Protein AF-A0A8X7CA42-F1 (afdb_monomer)

Solvent-accessible surface area (backbone atoms only — not comparable to full-atom values): 7806 Å² total; per-residue (Å²): 106,89,83,45,61,47,97,50,69,48,73,45,98,88,51,31,35,34,37,35,31,84,89,46,79,46,82,44,69,72,67,95,68,86,50,74,70,55,47,58,52,51,49,44,58,58,60,57,72,52,56,71,67,58,53,56,60,59,74,41,78,83,77,69,64,95,53,50,87,65,42,56,63,54,50,55,56,49,48,60,72,49,46,43,81,46,84,89,83,36,78,46,66,75,57,93,90,58,90,77,82,67,84,72,77,88,57,60,70,61,54,49,56,51,48,52,57,53,53,65,71,76,108

pLDDT: mean 72.97, std 12.11, range [43.94, 96.06]

Radius of gyration: 24.31 Å; Cα contacts (8 Å, |Δi|>4): 80; chains: 1; bounding box: 49×42×54 Å

Structure (mmCIF, N/CA/C/O backbone):
data_AF-A0A8X7CA42-F1
#
_entry.id   AF-A0A8X7CA42-F1
#
loop_
_atom_site.group_PDB
_atom_site.id
_atom_site.type_symbol
_atom_site.label_atom_id
_atom_site.label_alt_id
_atom_site.label_comp_id
_atom_site.label_asym_id
_atom_site.label_entity_id
_atom_site.label_seq_id
_atom_site.pdbx_PDB_ins_code
_atom_site.Cartn_x
_atom_site.Cartn_y
_atom_site.Cartn_z
_atom_site.occupancy
_atom_site.B_iso_or_equiv
_atom_site.auth_seq_id
_atom_site.auth_comp_id
_atom_site.auth_asym_id
_atom_site.auth_atom_id
_atom_site.pdbx_PDB_model_num
ATOM 1 N N . MET A 1 1 ? 24.516 -12.747 -13.216 1.00 43.94 1 MET A N 1
ATOM 2 C CA . MET A 1 1 ? 23.229 -12.379 -13.854 1.00 43.94 1 MET A CA 1
ATOM 3 C C . MET A 1 1 ? 23.069 -12.736 -15.341 1.00 43.94 1 MET A C 1
ATOM 5 O O . MET A 1 1 ? 22.000 -12.497 -15.885 1.00 43.94 1 MET A O 1
ATOM 9 N N . GLY A 1 2 ? 24.011 -13.431 -15.998 1.00 46.88 2 GLY A N 1
ATOM 10 C CA . GLY A 1 2 ? 23.867 -13.840 -17.414 1.00 46.88 2 GLY A CA 1
ATOM 11 C C . GLY A 1 2 ? 22.770 -14.878 -17.741 1.00 46.88 2 GLY A C 1
ATOM 12 O O . GLY A 1 2 ? 22.729 -15.371 -18.860 1.00 46.88 2 GLY A O 1
ATOM 13 N N . LYS A 1 3 ? 21.900 -15.240 -16.784 1.00 60.03 3 LYS A N 1
ATOM 14 C CA . LYS A 1 3 ? 20.811 -16.232 -16.935 1.00 60.03 3 LYS A CA 1
ATOM 15 C C . LYS A 1 3 ? 19.398 -15.627 -16.911 1.00 60.03 3 LYS A C 1
ATOM 17 O O . LYS A 1 3 ? 18.440 -16.397 -17.021 1.00 60.03 3 LYS A O 1
ATOM 22 N N . LEU A 1 4 ? 19.263 -14.311 -16.703 1.00 63.91 4 LEU A N 1
ATOM 23 C CA . LEU A 1 4 ? 17.964 -13.648 -16.517 1.00 63.91 4 LEU A CA 1
ATOM 24 C C . LEU A 1 4 ? 17.416 -13.034 -17.810 1.00 63.91 4 LEU A C 1
ATOM 26 O O . LEU A 1 4 ? 16.212 -13.076 -18.031 1.00 63.91 4 LEU A O 1
ATOM 30 N N . LEU A 1 5 ? 18.290 -12.492 -18.659 1.00 65.56 5 LEU A N 1
ATOM 31 C CA . LEU A 1 5 ? 17.902 -11.887 -19.929 1.00 65.56 5 LEU A CA 1
ATOM 32 C C . LEU A 1 5 ? 17.759 -12.961 -21.005 1.00 65.56 5 LEU A C 1
ATOM 34 O O . LEU A 1 5 ? 18.649 -13.796 -21.193 1.00 65.56 5 LEU A O 1
ATOM 38 N N . THR A 1 6 ? 16.654 -12.910 -21.729 1.00 63.19 6 THR A N 1
ATOM 39 C CA . THR A 1 6 ? 16.479 -13.650 -22.972 1.00 63.19 6 THR A CA 1
ATOM 40 C C . THR A 1 6 ? 17.192 -12.853 -24.072 1.00 63.19 6 THR A C 1
ATOM 42 O O . THR A 1 6 ? 17.248 -11.626 -24.029 1.00 63.19 6 THR A O 1
ATOM 45 N N . ARG A 1 7 ? 17.774 -13.508 -25.087 1.00 67.69 7 ARG A N 1
ATOM 46 C CA . ARG A 1 7 ? 18.470 -12.821 -26.206 1.00 67.69 7 ARG A CA 1
ATOM 47 C C . ARG A 1 7 ? 17.533 -11.985 -27.105 1.00 67.69 7 ARG A C 1
ATOM 49 O O . ARG A 1 7 ? 17.955 -11.488 -28.149 1.00 67.69 7 ARG A O 1
ATOM 56 N N . ASN A 1 8 ? 16.274 -11.831 -26.709 1.00 75.56 8 ASN A N 1
ATOM 57 C CA . ASN A 1 8 ? 15.236 -11.159 -27.466 1.00 75.56 8 ASN A CA 1
ATOM 58 C C . ASN A 1 8 ? 15.216 -9.669 -27.119 1.00 75.56 8 ASN A C 1
ATOM 60 O O . ASN A 1 8 ? 14.903 -9.261 -26.001 1.00 75.56 8 ASN A O 1
ATOM 64 N N . VAL A 1 9 ? 15.576 -8.864 -28.118 1.00 79.31 9 VAL A N 1
ATOM 65 C CA . VAL A 1 9 ? 15.616 -7.402 -28.059 1.00 79.31 9 VAL A CA 1
ATOM 66 C C . VAL A 1 9 ? 14.868 -6.872 -29.276 1.00 79.31 9 VAL A C 1
ATOM 68 O O . VAL A 1 9 ? 15.205 -7.232 -30.412 1.00 79.31 9 VAL A O 1
ATOM 71 N N . VAL A 1 10 ? 13.859 -6.033 -29.042 1.00 83.25 10 VAL A N 1
ATOM 72 C CA . VAL A 1 10 ? 12.981 -5.479 -30.082 1.00 83.25 10 VAL A CA 1
ATOM 73 C C . VAL A 1 10 ? 12.935 -3.963 -29.963 1.00 83.25 10 VAL A C 1
ATOM 75 O O . VAL A 1 10 ? 12.618 -3.423 -28.905 1.00 83.25 10 VAL A O 1
ATOM 78 N N . THR A 1 11 ? 13.217 -3.266 -31.059 1.00 83.56 11 THR A N 1
ATOM 79 C CA . THR A 1 11 ? 13.038 -1.814 -31.148 1.00 83.56 11 THR A CA 1
ATOM 80 C C . THR A 1 11 ? 11.621 -1.515 -31.627 1.00 83.56 11 THR A C 1
ATOM 82 O O . THR A 1 11 ? 11.205 -1.996 -32.679 1.00 83.56 11 THR A O 1
ATOM 85 N N . LEU A 1 12 ? 10.872 -0.740 -30.847 1.00 83.94 12 LEU A N 1
ATOM 86 C CA . LEU A 1 12 ? 9.517 -0.307 -31.177 1.00 83.94 12 LEU A CA 1
ATOM 87 C C . LEU A 1 12 ? 9.545 0.789 -32.246 1.00 83.94 12 LEU A C 1
ATOM 89 O O . LEU A 1 12 ? 10.536 1.506 -32.392 1.00 83.94 12 LEU A O 1
ATOM 93 N N . HIS A 1 13 ? 8.417 0.998 -32.928 1.00 81.94 13 HIS A N 1
ATOM 94 C CA . HIS A 1 13 ? 8.260 2.082 -33.909 1.00 81.94 13 HIS A CA 1
ATOM 95 C C . HIS A 1 13 ? 8.542 3.476 -33.313 1.00 81.94 13 HIS A C 1
ATOM 97 O O . HIS A 1 13 ? 8.916 4.400 -34.028 1.00 81.94 13 HIS A O 1
ATOM 103 N N . SER A 1 14 ? 8.382 3.637 -31.994 1.00 81.88 14 SER A N 1
ATOM 104 C CA . SER A 1 14 ? 8.673 4.869 -31.254 1.00 81.88 14 SER A CA 1
ATOM 105 C C . SER A 1 14 ? 10.175 5.138 -31.080 1.00 81.88 14 SER A C 1
ATOM 107 O O . SER A 1 14 ? 10.558 6.207 -30.600 1.00 81.88 14 SER A O 1
ATOM 109 N N . GLY A 1 15 ? 11.034 4.185 -31.451 1.00 80.44 15 GLY A N 1
ATOM 110 C CA . GLY A 1 15 ? 12.481 4.214 -31.239 1.00 80.44 15 GLY A CA 1
ATOM 111 C C . GLY A 1 15 ? 12.922 3.726 -29.855 1.00 80.44 15 GLY A C 1
ATOM 112 O O . GLY A 1 15 ? 14.118 3.728 -29.569 1.00 80.44 15 GLY A O 1
ATOM 113 N N . LEU A 1 16 ? 11.984 3.322 -28.991 1.00 83.25 16 LEU A N 1
ATOM 114 C CA . LEU A 1 16 ? 12.278 2.691 -27.700 1.00 83.25 16 LEU A CA 1
ATOM 115 C C . LEU A 1 16 ? 12.743 1.245 -27.896 1.00 83.25 16 LEU A C 1
ATOM 117 O O . LEU A 1 16 ? 12.342 0.585 -28.853 1.00 83.25 16 LEU A O 1
ATOM 121 N N . THR A 1 17 ? 13.570 0.739 -26.982 1.00 83.50 17 THR A N 1
ATOM 122 C CA . THR A 1 17 ? 14.085 -0.638 -27.051 1.00 83.50 17 THR A CA 1
ATOM 123 C C . THR A 1 17 ? 13.477 -1.479 -25.945 1.00 83.50 17 THR A C 1
ATOM 125 O O . THR A 1 17 ? 13.509 -1.090 -24.790 1.00 83.50 17 THR A O 1
ATOM 128 N N . THR A 1 18 ? 12.943 -2.644 -26.279 1.00 85.12 18 THR A N 1
ATOM 129 C CA . THR A 1 18 ? 12.378 -3.596 -25.320 1.00 85.12 18 THR A CA 1
ATOM 130 C C . THR A 1 18 ? 13.232 -4.845 -25.240 1.00 85.12 18 THR A C 1
ATOM 132 O O . THR A 1 18 ? 13.824 -5.269 -26.237 1.00 85.12 18 THR A O 1
ATOM 135 N N . VAL A 1 19 ? 13.320 -5.412 -24.043 1.00 82.94 19 VAL A N 1
ATOM 136 C CA . VAL A 1 19 ? 14.181 -6.550 -23.726 1.00 82.94 19 VAL A CA 1
ATOM 137 C C . VAL A 1 19 ? 13.362 -7.554 -22.964 1.00 82.94 19 VAL A C 1
ATOM 139 O O . VAL A 1 19 ? 12.747 -7.218 -21.953 1.00 82.94 19 VAL A O 1
ATOM 142 N N . GLU A 1 20 ? 13.367 -8.783 -23.445 1.00 82.25 20 GLU A N 1
ATOM 143 C CA . GLU A 1 20 ? 12.719 -9.869 -22.740 1.00 82.25 20 GLU A CA 1
ATOM 144 C C . GLU A 1 20 ? 13.669 -10.450 -21.693 1.00 82.25 20 GLU A C 1
ATOM 146 O O . GLU A 1 20 ? 14.837 -10.750 -21.958 1.00 82.25 20 GLU A O 1
ATOM 151 N N . SER A 1 21 ? 13.149 -10.648 -20.493 1.00 79.06 21 SER A N 1
ATOM 152 C CA . SER A 1 21 ? 13.788 -11.400 -19.425 1.00 79.06 21 SER A CA 1
ATOM 153 C C . SER A 1 21 ? 12.878 -12.545 -18.991 1.00 79.06 21 SER A C 1
ATOM 155 O O . SER A 1 21 ? 11.700 -12.595 -19.340 1.00 79.06 21 SER A O 1
ATOM 157 N N . LYS A 1 22 ? 13.386 -13.442 -18.146 1.00 78.31 22 LYS A N 1
ATOM 158 C CA . LYS A 1 22 ? 12.562 -14.469 -17.488 1.00 78.31 22 LYS A CA 1
ATOM 159 C C . LYS A 1 22 ? 11.462 -13.896 -16.586 1.00 78.31 22 LYS A C 1
ATOM 161 O O . LYS A 1 22 ? 10.594 -14.646 -16.160 1.00 78.31 22 LYS A O 1
ATOM 166 N N . LEU A 1 23 ? 11.515 -12.598 -16.287 1.00 77.75 23 LEU A N 1
ATOM 167 C CA . LEU A 1 23 ? 10.522 -11.874 -15.494 1.00 77.75 23 LEU A CA 1
ATOM 168 C C . LEU A 1 23 ? 9.537 -11.081 -16.372 1.00 77.75 23 LEU A C 1
ATOM 170 O O . LEU A 1 23 ? 8.669 -10.397 -15.842 1.00 77.75 23 LEU A O 1
ATOM 174 N N . GLY A 1 24 ? 9.660 -11.165 -17.701 1.00 79.44 24 GLY A N 1
ATOM 175 C CA . GLY A 1 24 ? 8.839 -10.424 -18.658 1.00 79.44 24 GLY A CA 1
ATOM 176 C C . GLY A 1 24 ? 9.610 -9.339 -19.411 1.00 79.44 24 GLY A C 1
ATOM 177 O O . GLY A 1 24 ? 10.845 -9.333 -19.444 1.00 79.44 24 GLY A O 1
ATOM 178 N N . TRP A 1 25 ? 8.861 -8.442 -20.055 1.00 84.69 25 TRP A N 1
ATOM 179 C CA . TRP A 1 25 ? 9.382 -7.400 -20.942 1.00 84.69 25 TRP A CA 1
ATOM 180 C C . TRP A 1 25 ? 9.713 -6.110 -20.189 1.00 84.69 25 TRP A C 1
ATOM 182 O O . TRP A 1 25 ? 8.865 -5.556 -19.493 1.00 84.69 25 TRP A O 1
ATOM 192 N N . THR A 1 26 ? 10.918 -5.585 -20.402 1.00 81.25 26 THR A N 1
ATOM 193 C CA . THR A 1 26 ? 11.358 -4.284 -19.878 1.00 81.25 26 THR A CA 1
ATOM 194 C C . THR A 1 26 ? 11.610 -3.315 -21.030 1.00 81.25 26 THR A C 1
ATOM 196 O O . THR A 1 26 ? 12.261 -3.671 -22.015 1.00 81.25 26 THR A O 1
ATOM 199 N N . VAL A 1 27 ? 11.102 -2.085 -20.917 1.00 82.94 27 VAL A N 1
ATOM 200 C CA . VAL A 1 27 ? 11.268 -1.019 -21.916 1.00 82.94 27 VAL A CA 1
ATOM 201 C C . VAL A 1 27 ? 12.409 -0.092 -21.491 1.00 82.94 27 VAL A C 1
ATOM 203 O O . VAL A 1 27 ? 12.447 0.380 -20.362 1.00 82.94 27 VAL A O 1
ATOM 206 N N . PHE A 1 28 ? 13.313 0.204 -22.415 1.00 78.44 28 PHE A N 1
ATOM 207 C CA . PHE A 1 28 ? 14.435 1.125 -22.274 1.00 78.44 28 PHE A CA 1
ATOM 208 C C . PHE A 1 28 ? 14.266 2.317 -23.220 1.00 78.44 28 PHE A C 1
ATOM 210 O O . PHE A 1 28 ? 13.593 2.238 -24.256 1.00 78.44 28 PHE A O 1
ATOM 217 N N . GLY A 1 29 ? 14.915 3.428 -22.867 1.00 76.38 29 GLY A N 1
ATOM 218 C CA . GLY A 1 29 ? 14.924 4.656 -23.657 1.00 76.38 29 GLY A CA 1
ATOM 219 C C . GLY A 1 29 ? 15.482 4.483 -25.076 1.00 76.38 29 GLY A C 1
ATOM 220 O O . GLY A 1 29 ? 16.037 3.446 -25.447 1.00 76.38 29 GLY A O 1
ATOM 221 N N . LYS A 1 30 ? 15.342 5.536 -25.891 1.00 78.06 30 LYS A N 1
ATOM 222 C CA . LYS A 1 30 ? 15.915 5.573 -27.244 1.00 78.06 30 LYS A CA 1
ATOM 223 C C . LYS A 1 30 ? 17.427 5.476 -27.142 1.00 78.06 30 LYS A C 1
ATOM 225 O O . LYS A 1 30 ? 18.069 6.403 -26.652 1.00 78.06 30 LYS A O 1
ATOM 230 N N . GLN A 1 31 ? 18.003 4.385 -27.625 1.00 64.25 31 GLN A N 1
ATOM 231 C CA . GLN A 1 31 ? 19.433 4.187 -27.490 1.00 64.25 31 GLN A CA 1
ATOM 232 C C . GLN A 1 31 ? 20.064 3.655 -28.770 1.00 64.25 31 GLN A C 1
ATOM 234 O O . GLN A 1 31 ? 19.517 2.811 -29.477 1.00 64.25 31 GLN A O 1
ATOM 239 N N . LYS A 1 32 ? 21.224 4.230 -29.099 1.00 58.69 32 LYS A N 1
ATOM 240 C CA . LYS A 1 32 ? 21.955 3.986 -30.343 1.00 58.69 32 LYS A CA 1
ATOM 241 C C . LYS A 1 32 ? 22.744 2.681 -30.226 1.00 58.69 32 LYS A C 1
ATOM 243 O O . LYS A 1 32 ? 23.954 2.702 -30.018 1.00 58.69 32 LYS A O 1
ATOM 248 N N . PHE A 1 33 ? 22.071 1.537 -30.301 1.00 60.03 33 PHE A N 1
ATOM 249 C CA . PHE A 1 33 ? 22.755 0.246 -30.245 1.00 60.03 33 PHE A CA 1
ATOM 250 C C . PHE A 1 33 ? 23.212 -0.213 -31.628 1.00 60.03 33 PHE A C 1
ATOM 252 O O . PHE A 1 33 ? 22.418 -0.399 -32.545 1.00 60.03 33 PHE A O 1
ATOM 259 N N . CYS A 1 34 ? 24.515 -0.459 -31.760 1.00 52.53 34 CYS A N 1
ATOM 260 C CA . CYS A 1 34 ? 25.103 -1.124 -32.918 1.00 52.53 34 CYS A CA 1
ATOM 261 C C . CYS A 1 34 ? 24.968 -2.653 -32.744 1.00 52.53 34 CYS A C 1
ATOM 263 O O . CYS A 1 34 ? 25.932 -3.338 -32.409 1.00 52.53 34 CYS A O 1
ATOM 265 N N . GLY A 1 35 ? 23.751 -3.176 -32.919 1.00 59.22 35 GLY A N 1
ATOM 266 C CA . GLY A 1 35 ? 23.454 -4.617 -32.929 1.00 59.22 35 GLY A CA 1
ATOM 267 C C . GLY A 1 35 ? 23.016 -5.225 -31.586 1.00 59.22 35 GLY A C 1
ATOM 268 O O . GLY A 1 35 ? 23.434 -4.794 -30.510 1.00 59.22 35 GLY A O 1
ATOM 269 N N . LYS A 1 36 ? 22.171 -6.268 -31.671 1.00 61.00 36 LYS A N 1
ATOM 270 C CA . LYS A 1 36 ? 21.522 -6.956 -30.533 1.00 61.00 36 LYS A CA 1
ATOM 271 C C . LYS A 1 36 ? 22.519 -7.534 -29.516 1.00 61.00 36 LYS A C 1
ATOM 273 O O . LYS A 1 36 ? 22.273 -7.479 -28.317 1.00 61.00 36 LYS A O 1
ATOM 278 N N . ASP A 1 37 ? 23.660 -8.027 -29.992 1.00 61.09 37 ASP A N 1
ATOM 279 C CA . ASP A 1 37 ? 24.654 -8.739 -29.175 1.00 61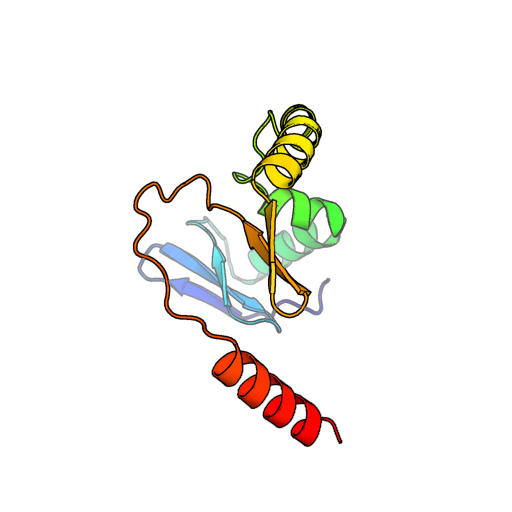.09 37 ASP A CA 1
ATOM 280 C C . ASP A 1 37 ? 25.518 -7.801 -28.309 1.00 61.09 37 ASP A C 1
ATOM 282 O O . ASP A 1 37 ? 25.925 -8.129 -27.191 1.00 61.09 37 ASP A O 1
ATOM 286 N N . LYS A 1 38 ? 25.747 -6.567 -28.784 1.00 62.78 38 LYS A N 1
ATOM 287 C CA . LYS A 1 38 ? 26.465 -5.545 -28.006 1.00 62.78 38 LYS A CA 1
ATOM 288 C C . LYS A 1 38 ? 25.617 -5.044 -26.843 1.00 62.78 38 LYS A C 1
ATOM 290 O O . LYS A 1 38 ? 26.151 -4.738 -25.779 1.00 62.78 38 LYS A O 1
ATOM 295 N N . PHE A 1 39 ? 24.302 -4.986 -27.029 1.00 65.00 39 PHE A N 1
ATOM 296 C CA . PHE A 1 39 ? 23.367 -4.499 -26.025 1.00 65.00 39 PHE A CA 1
ATOM 297 C C . PHE A 1 39 ? 23.218 -5.460 -24.844 1.00 65.00 39 PHE A C 1
ATOM 299 O O . PHE A 1 39 ? 23.408 -5.050 -23.702 1.00 65.00 39 PHE A O 1
ATOM 306 N N . THR A 1 40 ? 22.969 -6.744 -25.109 1.00 62.53 40 THR A N 1
ATOM 307 C CA . THR A 1 40 ? 22.882 -7.782 -24.068 1.00 62.53 40 THR A CA 1
ATOM 308 C C . THR A 1 40 ? 24.190 -7.895 -23.282 1.00 62.53 40 THR A C 1
ATOM 310 O O . THR A 1 40 ? 24.168 -7.993 -22.056 1.00 62.53 40 THR A O 1
ATOM 313 N N . THR A 1 41 ? 25.335 -7.790 -23.964 1.00 63.00 41 THR A N 1
ATOM 314 C CA . THR A 1 41 ? 26.662 -7.780 -23.329 1.00 63.00 41 THR A CA 1
ATOM 315 C C . THR A 1 41 ? 26.873 -6.538 -22.460 1.00 63.00 41 THR A C 1
ATOM 317 O O . THR A 1 41 ? 27.379 -6.645 -21.344 1.00 63.00 41 THR A O 1
ATOM 320 N N . THR A 1 42 ? 26.467 -5.358 -22.935 1.00 63.22 42 THR A N 1
ATOM 321 C CA . THR A 1 42 ? 26.599 -4.096 -22.186 1.00 63.22 42 THR A CA 1
ATOM 322 C C . THR A 1 42 ? 25.688 -4.082 -20.961 1.00 63.22 42 THR A C 1
ATOM 324 O O . THR A 1 42 ? 26.158 -3.782 -19.865 1.00 63.22 42 THR A O 1
ATOM 327 N N . LEU A 1 43 ? 24.425 -4.495 -21.114 1.00 65.50 43 LEU A N 1
ATOM 328 C CA . LEU A 1 43 ? 23.487 -4.656 -20.004 1.00 65.50 43 LEU A CA 1
ATOM 329 C C . LEU A 1 43 ? 23.981 -5.679 -18.986 1.00 65.50 43 LEU A C 1
ATOM 331 O O . LEU A 1 43 ? 23.958 -5.406 -17.794 1.00 65.50 43 LEU A O 1
ATOM 335 N N . SER A 1 44 ? 24.467 -6.842 -19.429 1.00 63.81 44 SER A N 1
ATOM 336 C CA . SER A 1 44 ? 24.987 -7.861 -18.514 1.00 63.81 44 SER A CA 1
ATOM 337 C C . SER A 1 44 ? 26.212 -7.373 -17.739 1.00 63.81 44 SER A C 1
ATOM 339 O O 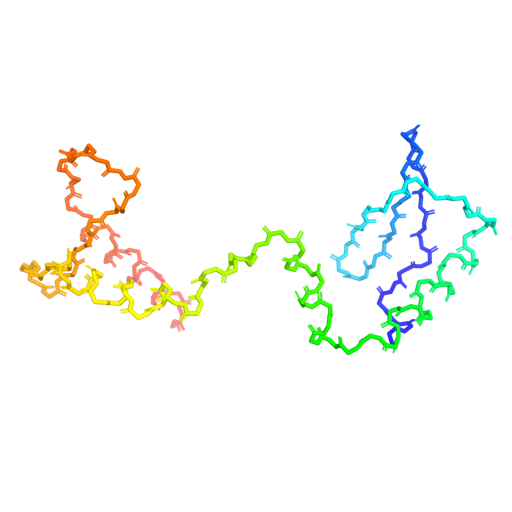. SER A 1 44 ? 26.384 -7.779 -16.591 1.00 63.81 44 SER A O 1
ATOM 341 N N . LYS A 1 45 ? 27.067 -6.536 -18.342 1.00 63.47 45 LYS A N 1
ATOM 342 C CA . LYS A 1 45 ? 28.209 -5.912 -17.654 1.00 63.47 45 LYS A CA 1
ATOM 343 C C . LYS A 1 45 ? 27.757 -4.864 -16.639 1.00 63.47 45 LYS A C 1
ATOM 345 O O . LYS A 1 45 ? 28.287 -4.844 -15.535 1.00 63.47 45 LYS A O 1
ATOM 350 N N . HIS A 1 46 ? 26.779 -4.030 -16.994 1.00 61.69 46 HIS A N 1
ATOM 351 C CA . HIS A 1 46 ? 26.231 -3.025 -16.081 1.00 61.69 46 HIS A CA 1
ATOM 352 C C . HIS A 1 46 ? 25.481 -3.670 -14.911 1.00 61.69 46 HIS A C 1
ATOM 354 O O . HIS A 1 46 ? 25.750 -3.351 -13.765 1.00 61.69 46 HIS A O 1
ATOM 360 N N . LEU A 1 47 ? 24.604 -4.638 -15.178 1.00 63.22 47 LEU A N 1
ATOM 361 C CA . LEU A 1 47 ? 23.767 -5.273 -14.158 1.00 63.22 47 LEU A CA 1
ATOM 362 C C . LEU A 1 47 ? 24.519 -6.320 -13.321 1.00 63.22 47 LEU A C 1
ATOM 364 O O . LEU A 1 47 ? 24.106 -6.651 -12.216 1.00 63.22 47 LEU A O 1
ATOM 368 N N . GLY A 1 48 ? 25.617 -6.876 -13.842 1.00 60.72 48 GLY A N 1
ATOM 369 C CA . GLY A 1 48 ? 26.423 -7.878 -13.141 1.00 60.72 48 GLY A CA 1
ATOM 370 C C . GLY A 1 48 ? 27.243 -7.329 -11.972 1.00 60.72 48 GLY A C 1
ATOM 371 O O . GLY A 1 48 ? 27.605 -8.109 -11.097 1.00 60.72 48 GLY A O 1
ATOM 372 N N . ASN A 1 49 ? 27.504 -6.018 -11.955 1.00 63.09 49 ASN A N 1
ATOM 373 C CA . ASN A 1 49 ? 28.384 -5.359 -10.986 1.00 63.09 49 ASN A CA 1
ATOM 374 C C . ASN A 1 49 ? 27.640 -4.455 -9.992 1.00 63.09 49 ASN A C 1
ATOM 376 O O . ASN A 1 49 ? 28.284 -3.823 -9.160 1.00 63.09 49 ASN A O 1
ATOM 380 N N . ILE A 1 50 ? 26.310 -4.369 -10.075 1.00 63.41 50 ILE A N 1
ATOM 381 C CA . ILE A 1 50 ? 25.506 -3.540 -9.173 1.00 63.41 50 ILE A CA 1
ATOM 382 C C . ILE A 1 50 ? 24.998 -4.439 -8.035 1.00 63.41 50 ILE A C 1
ATOM 384 O O . ILE A 1 50 ? 24.278 -5.405 -8.309 1.00 63.41 50 ILE A O 1
ATOM 388 N N . PRO A 1 51 ? 25.370 -4.171 -6.769 1.00 71.25 51 PRO A N 1
ATOM 389 C CA . PRO A 1 51 ? 24.769 -4.836 -5.618 1.00 71.25 51 PRO A CA 1
ATOM 390 C C . PRO A 1 51 ? 23.244 -4.701 -5.659 1.00 71.25 51 PRO A C 1
ATOM 392 O O . PRO A 1 51 ? 22.729 -3.650 -6.027 1.00 71.25 51 PRO A O 1
ATOM 395 N N . LEU A 1 52 ? 22.509 -5.742 -5.255 1.00 67.19 52 LEU A N 1
ATOM 396 C CA . LEU A 1 52 ? 21.039 -5.727 -5.281 1.00 67.19 52 LEU A CA 1
ATOM 397 C C . LEU A 1 52 ? 20.454 -4.532 -4.513 1.00 67.19 52 LEU A C 1
ATOM 399 O O . LEU A 1 52 ? 19.470 -3.951 -4.947 1.00 67.19 52 LEU A O 1
ATOM 403 N N . GLN A 1 53 ? 21.089 -4.140 -3.409 1.00 69.31 53 GLN A N 1
ATOM 404 C CA . GLN A 1 53 ? 20.721 -2.951 -2.646 1.00 69.31 53 GLN A CA 1
ATOM 405 C C . GLN A 1 53 ? 20.724 -1.683 -3.514 1.00 69.31 53 GLN A C 1
ATOM 407 O O . GLN A 1 53 ? 19.748 -0.944 -3.526 1.00 69.31 53 GLN A O 1
ATOM 412 N N . ASN A 1 54 ? 21.769 -1.488 -4.315 1.00 67.25 54 ASN A N 1
ATOM 413 C CA . ASN A 1 54 ? 21.899 -0.323 -5.181 1.00 67.25 54 ASN A CA 1
ATOM 414 C C . ASN A 1 54 ? 20.825 -0.308 -6.282 1.00 67.25 54 ASN A C 1
ATOM 416 O O . ASN A 1 54 ? 20.448 0.766 -6.731 1.00 67.25 54 ASN A O 1
ATOM 420 N N . LEU A 1 55 ? 20.318 -1.471 -6.724 1.0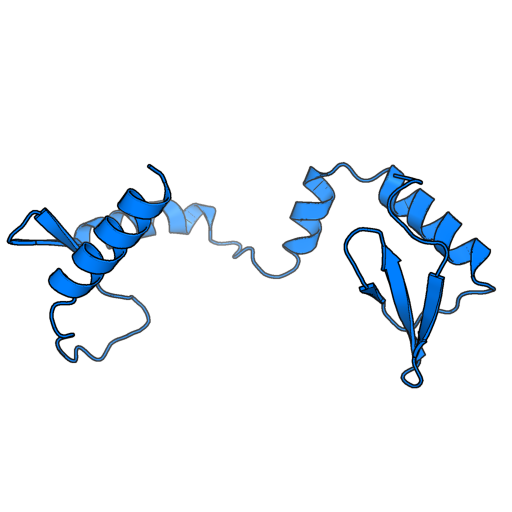0 66.06 55 LEU A N 1
ATOM 421 C CA . LEU A 1 55 ? 19.182 -1.525 -7.657 1.00 66.06 55 LEU A CA 1
ATOM 422 C C . LEU A 1 55 ? 17.908 -0.970 -7.018 1.00 66.06 55 LEU A C 1
ATOM 424 O O . LEU A 1 55 ? 17.229 -0.161 -7.641 1.00 66.06 55 LEU A O 1
ATOM 428 N N . TRP A 1 56 ? 17.616 -1.359 -5.776 1.00 68.50 56 TRP A N 1
ATOM 429 C CA . TRP A 1 56 ? 16.463 -0.842 -5.038 1.00 68.50 56 TRP A CA 1
ATOM 430 C C . TRP A 1 56 ? 16.606 0.653 -4.739 1.00 68.50 56 TRP A C 1
ATOM 432 O O . TRP A 1 56 ? 15.654 1.400 -4.924 1.00 68.50 56 TRP A O 1
ATOM 442 N N . GLU A 1 57 ? 17.804 1.121 -4.384 1.00 68.06 57 GLU A N 1
ATOM 443 C CA . GLU A 1 57 ? 18.086 2.556 -4.214 1.00 68.06 57 GLU A CA 1
ATOM 444 C C . GLU A 1 57 ? 17.919 3.349 -5.526 1.00 68.06 57 GLU A C 1
ATOM 446 O O . GLU A 1 57 ? 17.516 4.510 -5.507 1.00 68.06 57 GLU A O 1
ATOM 451 N N . GLN A 1 58 ? 18.183 2.733 -6.685 1.00 61.56 58 GLN A N 1
ATOM 452 C CA . GLN A 1 58 ? 17.955 3.348 -7.999 1.00 61.56 58 GLN A CA 1
ATOM 453 C C . GLN A 1 58 ? 16.484 3.297 -8.449 1.00 61.56 58 GLN A C 1
ATOM 455 O O . GLN A 1 58 ? 16.054 4.164 -9.205 1.00 61.56 58 GLN A O 1
ATOM 460 N N . GLU A 1 59 ? 15.679 2.329 -8.007 1.00 59.50 59 GLU A N 1
ATOM 461 C CA . GLU A 1 59 ? 14.221 2.375 -8.228 1.00 59.50 59 GLU A CA 1
ATOM 462 C C . GLU A 1 59 ? 13.550 3.493 -7.416 1.00 59.50 59 GLU A C 1
ATOM 464 O O . GLU A 1 59 ? 12.495 3.997 -7.798 1.00 59.50 59 GLU A O 1
ATOM 469 N N . VAL A 1 60 ? 14.202 3.948 -6.346 1.00 64.88 60 VAL A N 1
ATOM 470 C CA . VAL A 1 60 ? 13.741 5.032 -5.468 1.00 64.88 60 VAL A CA 1
ATOM 471 C C . VAL A 1 60 ? 14.003 6.434 -6.057 1.00 64.88 60 VAL A C 1
ATOM 473 O O . VAL A 1 60 ? 13.718 7.417 -5.382 1.00 64.88 60 VAL A O 1
ATOM 476 N N . LEU A 1 61 ? 14.466 6.570 -7.317 1.00 59.72 61 LEU A N 1
ATOM 477 C CA . LEU A 1 61 ? 14.787 7.835 -8.031 1.00 59.72 61 LEU A CA 1
ATOM 478 C C . LEU A 1 61 ? 13.601 8.831 -8.193 1.00 59.72 61 LEU A C 1
ATOM 480 O O . LEU A 1 61 ? 13.249 9.248 -9.296 1.00 59.72 61 LEU A O 1
ATOM 484 N N . GLY A 1 62 ? 13.000 9.262 -7.086 1.00 53.84 62 GLY A N 1
ATOM 485 C CA . GLY A 1 62 ? 11.883 10.199 -7.008 1.00 53.84 62 GLY A CA 1
ATOM 486 C C . GLY A 1 62 ? 10.953 10.021 -5.801 1.00 53.84 62 GLY A C 1
ATOM 487 O O . GLY A 1 62 ? 10.025 10.814 -5.674 1.00 53.84 62 GLY A O 1
ATOM 488 N N . ILE A 1 63 ? 11.161 9.022 -4.930 1.00 57.56 63 ILE A N 1
ATOM 489 C CA . ILE A 1 63 ? 10.264 8.727 -3.789 1.00 57.56 63 ILE A CA 1
ATOM 490 C C . ILE A 1 63 ? 11.038 8.656 -2.466 1.00 57.56 63 ILE A C 1
ATOM 492 O O . ILE A 1 63 ? 10.783 7.801 -1.631 1.00 57.56 63 ILE A O 1
ATOM 496 N N . THR A 1 64 ? 12.012 9.536 -2.282 1.00 59.44 64 THR A N 1
ATOM 497 C CA . THR A 1 64 ? 12.552 9.812 -0.946 1.00 59.44 64 THR A CA 1
ATOM 498 C C . THR A 1 64 ? 12.394 11.289 -0.694 1.00 59.44 64 THR A C 1
ATOM 500 O O . THR A 1 64 ? 13.016 12.112 -1.377 1.00 59.44 64 THR A O 1
ATOM 503 N N . ASP A 1 65 ? 11.519 11.624 0.247 1.00 58.91 65 ASP A N 1
ATOM 504 C CA . ASP A 1 65 ? 11.381 12.990 0.723 1.00 58.91 65 ASP A CA 1
ATOM 505 C C . ASP A 1 65 ? 12.597 13.296 1.619 1.00 58.91 65 ASP A C 1
ATOM 507 O O . ASP A 1 65 ? 12.811 12.595 2.610 1.00 58.91 65 ASP A O 1
ATOM 511 N N . PRO A 1 66 ? 13.410 14.332 1.329 1.00 60.94 66 PRO A N 1
ATOM 512 C CA . PRO A 1 66 ? 14.567 14.695 2.154 1.00 60.94 66 PRO A CA 1
ATOM 513 C C . PRO A 1 66 ? 14.219 15.002 3.622 1.00 60.94 66 PRO A C 1
ATOM 515 O O . PRO A 1 66 ? 15.118 15.132 4.451 1.00 60.94 66 PRO A O 1
ATOM 518 N N . THR A 1 67 ? 12.932 15.110 3.961 1.00 55.50 67 THR A N 1
ATOM 519 C CA . THR A 1 67 ? 12.443 15.293 5.332 1.00 55.50 67 THR A CA 1
ATOM 520 C C . THR A 1 67 ? 12.021 14.004 6.051 1.00 55.50 67 THR A C 1
ATOM 522 O O . THR A 1 67 ? 11.668 14.087 7.225 1.00 55.50 67 THR A O 1
ATOM 525 N N . GLU A 1 68 ? 12.101 12.822 5.425 1.00 58.88 68 GLU A N 1
ATOM 526 C CA . GLU A 1 68 ? 11.661 11.532 6.002 1.00 58.88 68 GLU A CA 1
ATOM 527 C C . GLU A 1 68 ? 12.209 11.268 7.413 1.00 58.88 68 GLU A C 1
ATOM 529 O O . GLU A 1 68 ? 11.452 10.924 8.316 1.00 58.88 68 GLU A O 1
ATOM 534 N N . THR A 1 69 ? 13.496 11.529 7.656 1.00 55.59 69 THR A N 1
ATOM 535 C CA . THR A 1 69 ? 14.125 11.253 8.966 1.00 55.59 69 THR A CA 1
ATOM 536 C C . THR A 1 69 ? 13.684 12.195 10.092 1.00 55.59 69 THR A C 1
ATOM 538 O O . THR A 1 69 ? 13.781 11.844 11.271 1.00 55.59 69 THR A O 1
ATOM 541 N N . VAL A 1 70 ? 13.198 13.394 9.757 1.00 54.97 70 VAL A N 1
ATOM 542 C CA . VAL A 1 70 ? 12.654 14.362 10.725 1.00 54.97 70 VAL A CA 1
ATOM 543 C C . VAL A 1 70 ? 11.151 14.136 10.909 1.00 54.97 70 VAL A C 1
ATOM 545 O O . VAL A 1 70 ? 10.659 14.187 12.037 1.00 54.97 70 VAL A O 1
ATOM 548 N N . LYS A 1 71 ? 10.448 13.791 9.825 1.00 55.31 71 LYS A N 1
ATOM 549 C CA . LYS A 1 71 ? 9.011 13.498 9.810 1.00 55.31 71 LYS A CA 1
ATOM 550 C C . LYS A 1 71 ? 8.649 12.216 10.553 1.00 55.31 71 LYS A C 1
ATOM 552 O O . LYS A 1 71 ? 7.671 12.233 11.285 1.00 55.31 71 LYS A O 1
ATOM 557 N N . GLU A 1 72 ? 9.463 11.157 10.504 1.00 56.62 72 GLU A N 1
ATOM 558 C CA . GLU A 1 72 ? 9.144 9.870 11.158 1.00 56.62 72 GLU A CA 1
ATOM 559 C C . GLU A 1 72 ? 8.764 9.990 12.648 1.00 56.62 72 GLU A C 1
ATOM 561 O O . GLU A 1 72 ? 7.868 9.290 13.129 1.00 56.62 72 GLU A O 1
ATOM 566 N N . ARG A 1 73 ? 9.424 10.879 13.409 1.00 56.25 73 ARG A N 1
ATOM 567 C CA . ARG A 1 73 ? 9.125 11.055 14.844 1.00 56.25 73 ARG A CA 1
ATOM 568 C C . ARG A 1 73 ? 7.883 11.904 15.095 1.00 56.25 73 ARG A C 1
ATOM 570 O O . ARG A 1 73 ? 7.120 11.593 16.013 1.00 56.25 73 ARG A O 1
ATOM 577 N N . GLU A 1 74 ? 7.687 12.962 14.313 1.00 60.00 74 GLU A N 1
ATOM 578 C CA . GLU A 1 74 ? 6.486 13.800 14.391 1.00 60.00 74 GLU A CA 1
ATOM 579 C C . GLU A 1 74 ? 5.253 13.004 13.941 1.00 60.00 74 GLU A C 1
ATOM 581 O O . GLU A 1 74 ? 4.243 12.985 14.652 1.00 60.00 74 GLU A O 1
ATOM 586 N N . ASP A 1 75 ? 5.391 12.214 12.876 1.00 66.44 75 ASP A N 1
ATOM 587 C CA . ASP A 1 75 ? 4.350 11.384 12.271 1.00 66.44 75 ASP A CA 1
ATOM 588 C C . ASP A 1 75 ? 3.818 10.313 13.225 1.00 66.44 75 ASP A C 1
ATOM 590 O O . ASP A 1 75 ? 2.604 10.136 13.333 1.00 66.44 75 ASP A O 1
ATOM 594 N N . LEU A 1 76 ? 4.682 9.624 13.982 1.00 76.62 76 LEU A N 1
ATOM 595 C CA . LEU A 1 76 ? 4.227 8.647 14.982 1.00 76.62 76 LEU A CA 1
ATOM 596 C C . LEU A 1 76 ? 3.470 9.312 16.137 1.00 76.62 76 LEU A C 1
ATOM 598 O O . LEU A 1 76 ? 2.484 8.765 16.646 1.00 76.62 76 LEU A O 1
ATOM 602 N N . SER A 1 77 ? 3.923 10.492 16.563 1.00 79.62 77 SER A N 1
ATOM 603 C CA . SER A 1 77 ? 3.262 11.242 17.631 1.00 79.62 77 SER A CA 1
ATOM 604 C C . SER A 1 77 ? 1.880 11.732 17.193 1.00 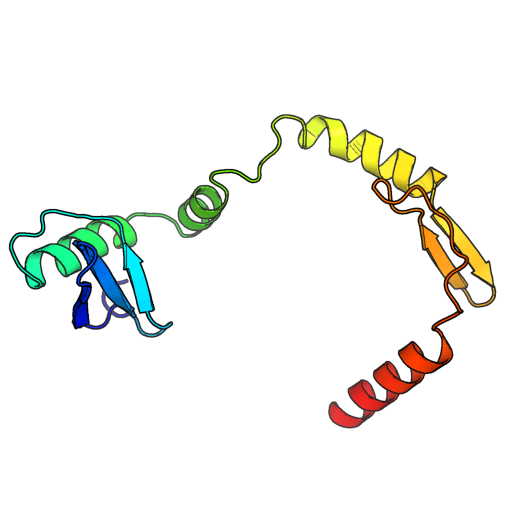79.62 77 SER A C 1
ATOM 606 O O . SER A 1 77 ? 0.914 11.629 17.952 1.00 79.62 77 SER A O 1
ATOM 608 N N . ASP A 1 78 ? 1.761 12.184 15.948 1.00 79.50 78 ASP A N 1
ATOM 609 C CA . ASP A 1 78 ? 0.519 12.685 15.375 1.00 79.50 78 ASP A CA 1
ATOM 610 C C . ASP A 1 78 ? -0.436 11.556 14.998 1.00 79.50 78 ASP A C 1
ATOM 612 O O . ASP A 1 78 ? -1.641 11.674 15.227 1.00 79.50 78 ASP A O 1
ATOM 616 N N . PHE 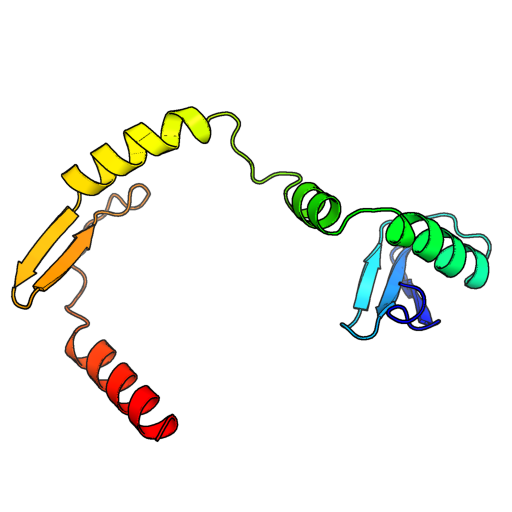A 1 79 ? 0.089 10.424 14.529 1.00 81.75 79 PHE A N 1
ATOM 617 C CA . PHE A 1 79 ? -0.671 9.190 14.360 1.00 81.75 79 PHE A CA 1
ATOM 618 C C . PHE A 1 79 ? -1.326 8.778 15.679 1.00 81.75 79 PHE A C 1
ATOM 620 O O . PHE A 1 79 ? -2.534 8.553 15.728 1.00 81.75 79 PHE A O 1
ATOM 627 N N . ARG A 1 80 ? -0.561 8.753 16.779 1.00 82.62 80 ARG A N 1
ATOM 628 C CA . ARG A 1 80 ? -1.088 8.373 18.097 1.00 82.62 80 ARG A CA 1
ATOM 629 C C . ARG A 1 80 ? -2.145 9.349 18.615 1.00 82.62 80 ARG A C 1
ATOM 631 O O . ARG A 1 80 ? -3.087 8.906 19.262 1.00 82.62 80 ARG A O 1
ATOM 638 N N . LYS A 1 81 ? -2.015 10.649 18.328 1.00 83.81 81 LYS A N 1
ATOM 639 C CA . LYS A 1 81 ? -3.039 11.657 18.669 1.00 83.81 81 LYS A CA 1
ATOM 640 C C . LYS A 1 81 ? -4.328 11.475 17.861 1.00 83.81 81 LYS A C 1
ATOM 642 O O . LYS A 1 81 ? -5.407 11.681 18.405 1.00 83.81 81 LYS A O 1
ATOM 647 N N . LYS A 1 82 ? -4.219 11.111 16.579 1.00 82.75 82 LYS A N 1
ATOM 648 C CA . LYS A 1 82 ? -5.357 10.926 15.657 1.00 82.75 82 LYS A CA 1
ATOM 649 C C . LYS A 1 82 ? -6.001 9.541 15.752 1.00 82.75 82 LYS A C 1
ATOM 651 O O . LYS A 1 82 ? -7.087 9.341 15.213 1.00 82.75 82 LYS A O 1
ATOM 656 N N . MET A 1 83 ? -5.345 8.589 16.415 1.00 85.38 83 MET A N 1
ATOM 657 C CA . MET A 1 83 ? -5.862 7.240 16.610 1.00 85.38 83 MET A CA 1
ATOM 658 C C . MET A 1 83 ? -6.915 7.206 17.721 1.00 85.38 83 MET A C 1
ATOM 660 O O . MET A 1 83 ? -6.674 7.629 18.851 1.00 85.38 83 MET A O 1
ATOM 664 N N . ARG A 1 84 ? -8.072 6.622 17.420 1.00 85.62 84 ARG A N 1
ATOM 665 C CA . ARG A 1 84 ? -9.168 6.385 18.362 1.00 85.62 84 ARG A CA 1
ATOM 666 C C . ARG A 1 84 ? -9.463 4.894 18.426 1.00 85.62 84 ARG A C 1
ATOM 668 O O . ARG A 1 84 ? -9.409 4.199 17.416 1.00 85.62 84 ARG A O 1
ATOM 675 N N . ILE A 1 85 ? -9.777 4.406 19.622 1.00 83.94 85 ILE A N 1
ATOM 676 C CA . ILE A 1 85 ? -10.217 3.024 19.826 1.00 83.94 85 ILE A CA 1
ATOM 677 C C . ILE A 1 85 ? -11.745 3.024 19.879 1.00 83.94 85 ILE A C 1
ATOM 679 O O . ILE A 1 85 ? -12.345 3.683 20.728 1.00 83.94 85 ILE A O 1
ATOM 683 N N . LEU A 1 86 ? -12.364 2.301 18.956 1.00 82.25 86 LEU A N 1
ATOM 684 C CA . LEU A 1 86 ? -13.795 2.048 18.878 1.00 82.25 86 LEU A CA 1
ATOM 685 C C . LEU A 1 86 ? -14.173 0.786 19.671 1.00 82.25 86 LEU A C 1
ATOM 687 O O . LEU A 1 86 ? -13.313 -0.043 19.989 1.00 82.25 86 LEU A O 1
ATOM 691 N N . PRO A 1 87 ? -15.475 0.585 19.951 1.00 82.75 87 PRO A N 1
ATOM 692 C CA . PRO A 1 87 ? -15.974 -0.677 20.484 1.00 82.75 87 PRO A CA 1
ATOM 693 C C . PRO A 1 87 ? -15.518 -1.880 19.645 1.00 82.75 87 PRO A C 1
ATOM 695 O O . PRO A 1 87 ? -15.359 -1.774 18.428 1.00 82.75 87 PRO A O 1
ATOM 698 N N . LYS A 1 88 ? -15.374 -3.043 20.293 1.00 81.88 88 LYS A N 1
ATOM 699 C CA . LYS A 1 88 ? -14.828 -4.278 19.690 1.00 81.88 88 LYS A CA 1
ATOM 700 C C . LYS A 1 88 ? -13.354 -4.163 19.261 1.00 81.88 88 LYS A C 1
ATOM 702 O O . LYS A 1 88 ? -12.975 -4.755 18.256 1.00 81.88 88 LYS A O 1
ATOM 707 N N . GLU A 1 89 ? -12.551 -3.395 20.002 1.00 80.62 89 GLU A N 1
ATOM 708 C CA . GLU A 1 89 ? -11.089 -3.289 19.816 1.00 80.62 89 GLU A CA 1
ATOM 709 C C . GLU A 1 89 ? -10.664 -2.814 18.414 1.00 80.62 89 GLU A C 1
ATOM 711 O O . GLU A 1 89 ? -9.611 -3.179 17.894 1.00 80.62 89 GLU A O 1
ATOM 716 N N . ARG A 1 90 ? -11.494 -1.987 17.771 1.00 81.19 90 ARG A N 1
ATOM 717 C CA . ARG A 1 90 ? -11.182 -1.420 16.456 1.00 81.19 90 ARG A CA 1
ATOM 718 C C . ARG A 1 90 ? -10.405 -0.128 16.601 1.00 81.19 90 ARG A C 1
ATOM 720 O O . ARG A 1 90 ? -10.745 0.706 17.428 1.00 81.19 90 ARG A O 1
ATOM 727 N N . TYR A 1 91 ? -9.416 0.067 15.746 1.00 83.94 91 TYR A N 1
ATOM 728 C CA . TYR A 1 91 ? -8.668 1.314 15.668 1.00 83.94 91 TYR A CA 1
ATOM 729 C C . TYR A 1 91 ? -9.155 2.121 14.464 1.00 83.94 91 TYR A C 1
ATOM 731 O O . TYR A 1 91 ? -9.248 1.590 13.358 1.00 83.94 91 TYR A O 1
ATOM 7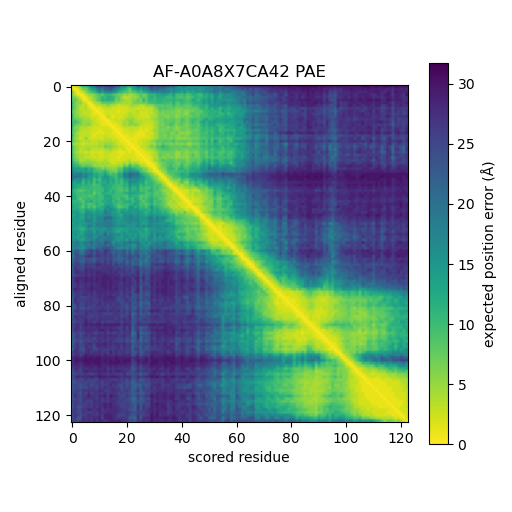39 N N . GLU A 1 92 ? -9.460 3.394 14.675 1.00 83.19 92 GLU A N 1
ATOM 740 C CA . GLU A 1 92 ? -9.728 4.371 13.620 1.00 83.19 92 GLU A CA 1
ATOM 741 C C . GLU A 1 92 ? -8.653 5.447 13.660 1.00 83.19 92 GLU A C 1
ATOM 743 O O . GLU A 1 92 ? -8.231 5.875 14.732 1.00 83.19 92 GLU A O 1
ATOM 748 N N . VAL A 1 93 ? -8.194 5.867 12.485 1.00 83.75 93 VAL A N 1
ATOM 749 C CA . VAL A 1 93 ? -7.206 6.932 12.324 1.00 83.75 93 VAL A CA 1
ATOM 750 C C . VAL A 1 93 ? -7.699 7.844 11.216 1.00 83.75 93 VAL A C 1
ATOM 752 O O . VAL A 1 93 ? -8.054 7.379 10.131 1.00 83.75 93 VAL A O 1
ATOM 755 N N . GLU A 1 94 ? -7.716 9.144 11.484 1.00 77.75 94 GLU A N 1
ATOM 756 C CA . GLU A 1 94 ? -8.078 10.139 10.480 1.00 77.75 94 GLU A CA 1
ATOM 757 C C . GLU A 1 94 ? -7.016 10.213 9.377 1.00 77.75 94 GLU A C 1
ATOM 759 O O . GLU A 1 94 ? -5.817 10.333 9.643 1.00 77.75 94 GLU A O 1
ATOM 764 N N . LEU A 1 95 ? -7.459 10.160 8.118 1.00 75.56 95 LEU A N 1
ATOM 765 C CA . LEU A 1 95 ? -6.560 10.250 6.971 1.00 75.56 95 LEU A CA 1
ATOM 766 C C . LEU A 1 95 ? -6.136 11.711 6.747 1.00 75.56 95 LEU A C 1
ATOM 768 O O . LEU A 1 95 ? -7.001 12.556 6.503 1.00 75.56 95 LEU A O 1
ATOM 772 N N . PRO A 1 96 ? -4.828 12.026 6.739 1.00 70.31 96 PRO A N 1
ATOM 773 C CA . PRO A 1 96 ? -4.358 13.411 6.685 1.00 70.31 96 PRO A CA 1
ATOM 774 C C . PRO A 1 96 ? -4.716 14.147 5.384 1.00 70.31 96 PRO A C 1
ATOM 776 O O . PRO A 1 96 ? -4.779 15.371 5.377 1.00 70.31 96 PRO A O 1
ATOM 779 N N . TRP A 1 97 ? -4.993 13.426 4.294 1.00 74.62 97 TRP A N 1
ATOM 780 C CA . TRP A 1 97 ? -5.350 13.999 2.987 1.00 74.62 97 TRP A CA 1
ATOM 781 C C . TRP A 1 97 ? -6.861 14.026 2.699 1.00 74.62 97 TRP A C 1
ATOM 783 O O . TRP A 1 97 ? -7.260 14.356 1.581 1.00 74.62 97 TRP A O 1
ATOM 793 N N . LYS A 1 98 ? -7.726 13.651 3.655 1.00 70.50 98 LYS A N 1
ATOM 794 C CA . LYS A 1 98 ? -9.181 13.597 3.438 1.00 70.50 98 LYS A CA 1
ATOM 795 C C . LYS A 1 98 ? -9.930 14.323 4.555 1.00 70.50 98 LYS A C 1
ATOM 797 O O . LYS A 1 98 ? -10.253 13.741 5.580 1.00 70.50 98 LYS A O 1
ATOM 802 N N . SER A 1 99 ? -10.247 15.593 4.306 1.00 65.69 99 SER A N 1
ATOM 803 C CA . SER A 1 99 ? -10.939 16.493 5.243 1.00 65.69 99 SER A CA 1
ATOM 804 C C . SER A 1 99 ? -12.433 16.203 5.419 1.00 65.69 99 SER A C 1
ATOM 806 O O . SER A 1 99 ? -13.050 16.665 6.373 1.00 65.69 99 SER A O 1
ATOM 808 N N . ASN A 1 100 ? -13.039 15.470 4.483 1.00 63.59 100 ASN A N 1
ATOM 809 C CA . ASN A 1 100 ? -14.489 15.324 4.418 1.00 63.59 100 ASN A CA 1
ATOM 810 C C . ASN A 1 100 ? -1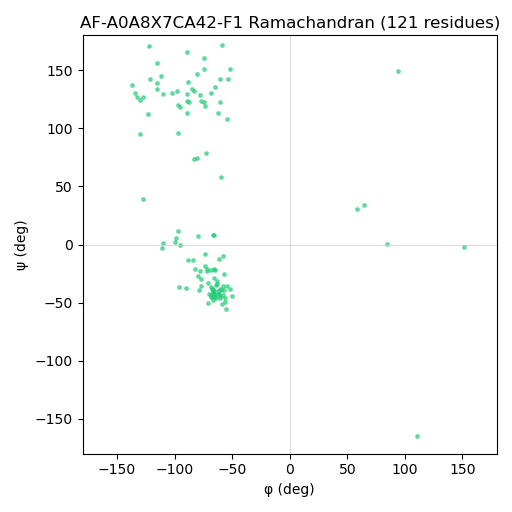4.911 14.023 5.103 1.00 63.59 100 ASN A C 1
ATOM 812 O O . ASN A 1 100 ? -14.891 12.945 4.498 1.00 63.59 100 ASN A O 1
ATOM 816 N N . LEU A 1 101 ? -15.296 14.151 6.372 1.00 64.19 101 LEU A N 1
ATOM 817 C CA 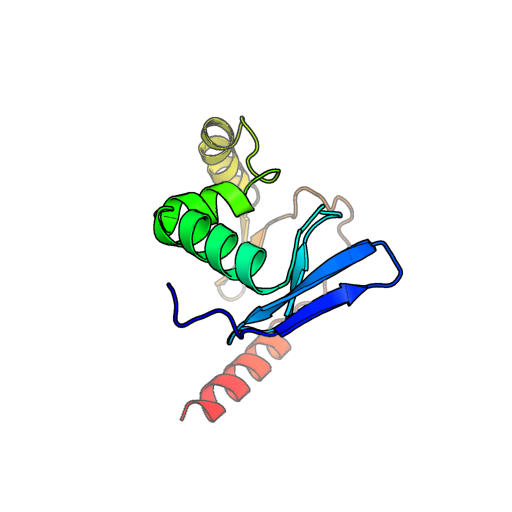. LEU A 1 101 ? -15.887 13.096 7.189 1.00 64.19 101 LEU A CA 1
ATOM 818 C C . LEU A 1 101 ? -17.331 12.832 6.741 1.00 64.19 101 LEU A C 1
ATOM 820 O O . LEU A 1 101 ? -18.295 13.274 7.358 1.00 64.19 101 LEU A O 1
ATOM 824 N N . MET A 1 102 ? -17.490 12.087 5.649 1.00 66.94 102 MET A N 1
ATOM 825 C CA . MET A 1 102 ? -18.664 11.225 5.540 1.00 66.94 102 MET A CA 1
ATOM 826 C C . MET A 1 102 ? -18.414 10.062 6.493 1.00 66.94 102 MET A C 1
ATOM 828 O O . MET A 1 102 ? -17.426 9.348 6.309 1.00 66.94 102 MET A O 1
ATOM 832 N N . ASN A 1 103 ? -19.274 9.882 7.497 1.00 70.12 103 ASN A N 1
ATOM 833 C CA . ASN A 1 103 ? -19.219 8.709 8.367 1.00 70.12 103 ASN A CA 1
ATOM 834 C C . ASN A 1 103 ? -19.266 7.461 7.477 1.00 70.12 103 ASN A C 1
ATOM 836 O O . ASN A 1 103 ? -20.289 7.170 6.852 1.00 70.12 103 ASN A O 1
ATOM 840 N N . LEU A 1 104 ? -18.135 6.765 7.359 1.00 70.06 104 LEU A N 1
ATOM 841 C CA . LEU A 1 104 ? -18.073 5.512 6.625 1.00 70.06 104 LEU A CA 1
ATOM 842 C C . LEU A 1 104 ? -18.939 4.497 7.371 1.00 70.06 104 LEU A C 1
ATOM 844 O O . LEU A 1 104 ? -18.885 4.406 8.597 1.00 70.06 104 LEU A O 1
ATOM 848 N N . CYS A 1 105 ? -19.748 3.731 6.641 1.00 74.19 105 CYS A N 1
ATOM 849 C CA . CYS A 1 105 ? -20.481 2.629 7.252 1.00 74.19 105 CYS A CA 1
ATOM 850 C C . CYS A 1 105 ? -19.496 1.611 7.845 1.00 74.19 105 CYS A C 1
ATOM 852 O O . CYS A 1 105 ? -18.453 1.330 7.245 1.00 74.19 105 CYS A O 1
ATOM 854 N N . ASP A 1 106 ? -19.845 1.030 8.997 1.00 80.19 106 ASP A N 1
ATOM 855 C CA . ASP A 1 106 ? -19.026 -0.007 9.622 1.00 80.19 106 ASP A CA 1
ATOM 856 C C . ASP A 1 106 ? -18.888 -1.214 8.681 1.00 80.19 106 ASP A C 1
ATOM 858 O O . ASP A 1 106 ? -19.868 -1.817 8.245 1.00 80.19 106 ASP A O 1
ATOM 862 N N . ASN A 1 107 ? -17.647 -1.570 8.359 1.00 85.31 107 ASN A N 1
ATOM 863 C CA . ASN A 1 107 ? -17.317 -2.666 7.453 1.00 85.31 107 ASN A CA 1
ATOM 864 C C . ASN A 1 107 ? -16.978 -3.976 8.187 1.00 85.31 107 ASN A C 1
ATOM 866 O O . ASN A 1 107 ? -16.453 -4.903 7.560 1.00 85.31 107 ASN A O 1
ATOM 870 N N . ASN A 1 108 ? -17.237 -4.059 9.499 1.00 84.38 108 ASN A N 1
ATOM 871 C CA . ASN A 1 108 ? -16.773 -5.159 10.344 1.00 84.38 108 ASN A CA 1
ATOM 872 C C . ASN A 1 108 ? -17.177 -6.536 9.858 1.00 84.38 108 ASN A C 1
ATOM 874 O O . ASN A 1 108 ? -16.332 -7.394 9.608 1.00 84.38 108 ASN A O 1
ATOM 878 N N . GLU A 1 109 ? -18.475 -6.720 9.674 1.00 88.44 109 GLU A N 1
ATOM 879 C CA . GLU A 1 109 ? -19.039 -8.004 9.291 1.00 88.44 109 GLU A CA 1
ATOM 880 C C . GLU A 1 109 ? -18.486 -8.482 7.941 1.00 88.44 109 GLU A C 1
ATOM 882 O O . GLU A 1 109 ? -18.175 -9.658 7.760 1.00 88.44 109 GLU A O 1
ATOM 887 N N . LEU A 1 110 ? -18.292 -7.558 6.995 1.00 90.06 110 LEU A N 1
ATOM 888 C CA . LEU A 1 110 ? -17.738 -7.872 5.682 1.00 90.06 110 LEU A CA 1
ATOM 889 C C . LEU A 1 110 ? -16.263 -8.283 5.769 1.00 90.06 110 LEU A C 1
ATOM 891 O O . LEU A 1 110 ? -15.856 -9.246 5.115 1.00 90.06 110 LEU A O 1
ATOM 895 N N . ALA A 1 111 ? -15.465 -7.561 6.559 1.00 88.50 111 ALA A N 1
ATOM 896 C CA . ALA A 1 111 ? -14.063 -7.895 6.788 1.00 88.50 111 ALA A CA 1
ATOM 897 C C . ALA A 1 111 ? -13.928 -9.273 7.455 1.00 88.50 111 ALA A C 1
ATOM 899 O O . ALA A 1 111 ? -13.117 -10.086 7.010 1.00 88.50 111 ALA A O 1
ATOM 900 N N . TRP A 1 112 ? -14.782 -9.572 8.438 1.00 89.12 112 TRP A N 1
ATOM 901 C CA . TRP A 1 112 ? -14.801 -10.867 9.114 1.00 89.12 112 TRP A CA 1
ATOM 902 C C . TRP A 1 112 ? -15.180 -12.018 8.174 1.00 89.12 112 TRP A C 1
ATOM 904 O O . TRP A 1 112 ? -14.456 -13.007 8.092 1.00 89.12 112 TRP A O 1
ATOM 914 N N . LYS A 1 113 ? -16.232 -11.858 7.358 1.00 94.69 113 LYS A N 1
ATOM 915 C CA . LYS A 1 113 ? -16.610 -12.855 6.334 1.00 94.69 113 LYS A CA 1
ATOM 916 C C . LYS A 1 113 ? -15.472 -13.136 5.348 1.00 94.69 113 LYS A C 1
ATOM 918 O O . LYS A 1 113 ? -15.261 -14.277 4.935 1.00 94.69 113 LYS A O 1
ATOM 923 N N . ARG A 1 114 ? -14.725 -12.099 4.944 1.00 95.44 114 ARG A N 1
ATOM 924 C CA . ARG A 1 114 ? -13.540 -12.258 4.081 1.00 95.44 114 ARG A CA 1
ATOM 925 C C . ARG A 1 114 ? -12.426 -13.015 4.799 1.00 95.44 114 ARG A C 1
ATOM 927 O O . ARG A 1 114 ? -11.828 -13.895 4.184 1.00 95.44 114 ARG A O 1
ATOM 934 N N . HIS A 1 115 ? -12.180 -12.694 6.068 1.00 91.69 115 HIS A N 1
ATOM 935 C CA . HIS A 1 115 ? -11.206 -13.385 6.909 1.00 91.69 115 HIS A CA 1
ATOM 936 C C . HIS A 1 115 ? -11.538 -14.877 7.045 1.00 91.69 115 HIS A C 1
ATOM 938 O O . HIS A 1 115 ? -10.697 -15.704 6.711 1.00 91.69 115 HIS A O 1
ATOM 944 N N . GLU A 1 116 ? -12.771 -15.236 7.414 1.00 96.06 116 GLU A N 1
ATOM 945 C CA . GLU A 1 116 ? -13.200 -16.640 7.515 1.00 96.06 116 GLU A CA 1
ATOM 946 C C . GLU A 1 116 ? -13.033 -17.386 6.191 1.00 96.06 116 GLU A C 1
ATOM 948 O O . GLU A 1 116 ? -12.515 -18.500 6.155 1.00 96.06 116 GLU A O 1
ATOM 953 N N . LYS A 1 117 ? -13.409 -16.758 5.072 1.00 95.94 117 LYS A N 1
ATOM 954 C CA . LYS A 1 117 ? -13.241 -17.360 3.746 1.00 95.94 117 LYS A CA 1
ATOM 955 C C . LYS A 1 117 ? -11.772 -17.604 3.402 1.00 95.94 117 LYS A C 1
ATOM 957 O O . LYS A 1 117 ? -11.464 -18.616 2.779 1.00 95.94 117 LYS A O 1
ATOM 962 N N . MET A 1 118 ? -10.881 -16.680 3.756 1.00 95.19 118 MET A N 1
ATOM 963 C CA . MET A 1 118 ? -9.440 -16.845 3.557 1.00 95.19 118 MET A CA 1
ATOM 964 C C . MET A 1 118 ? -8.876 -17.938 4.461 1.00 95.19 118 MET A C 1
ATOM 966 O O . MET A 1 118 ? -8.153 -18.803 3.979 1.00 95.19 118 MET A O 1
ATOM 970 N N . PHE A 1 119 ? -9.257 -17.942 5.735 1.00 94.50 119 PHE A N 1
ATOM 971 C CA . PHE A 1 119 ? -8.824 -18.942 6.702 1.00 94.50 119 PHE A CA 1
ATOM 972 C C . PHE A 1 119 ? -9.252 -20.357 6.287 1.00 94.50 119 PHE A C 1
ATOM 974 O O . PHE A 1 119 ? -8.432 -21.268 6.258 1.00 94.50 119 PHE A O 1
ATOM 981 N N . ASN A 1 120 ? -10.500 -20.524 5.844 1.00 94.06 120 ASN A N 1
ATOM 982 C CA . ASN A 1 120 ? -11.023 -21.808 5.367 1.00 94.06 120 ASN A CA 1
ATOM 983 C C . ASN A 1 120 ? -10.352 -22.315 4.083 1.00 94.06 120 ASN A C 1
ATOM 985 O O . ASN A 1 120 ? -10.437 -23.500 3.800 1.00 94.06 120 ASN A O 1
ATOM 989 N N . LYS A 1 121 ? -9.713 -21.443 3.291 1.00 92.19 121 LYS A N 1
ATOM 990 C CA . LYS A 1 121 ? -8.927 -21.850 2.112 1.00 92.19 121 LYS A CA 1
ATOM 991 C C . LYS A 1 121 ? -7.510 -22.303 2.457 1.00 92.19 121 LYS A C 1
ATOM 993 O O . LYS A 1 121 ? -6.866 -22.924 1.620 1.00 92.19 121 LYS A O 1
ATOM 998 N N . LEU A 1 122 ? -7.002 -21.893 3.617 1.00 86.50 122 LEU A N 1
ATOM 999 C CA . LEU A 1 122 ? -5.657 -22.227 4.086 1.00 86.50 122 LEU A CA 1
ATOM 1000 C C . LEU A 1 122 ? -5.625 -23.542 4.875 1.00 86.50 122 LEU A C 1
ATOM 1002 O O . LEU A 1 122 ? -4.540 -24.058 5.133 1.00 86.50 122 LEU A O 1
ATOM 1006 N N . LYS A 1 123 ? -6.795 -24.052 5.266 1.00 62.59 123 LYS A N 1
ATOM 1007 C CA . LYS A 1 123 ? -6.983 -25.353 5.903 1.00 62.59 123 LYS A CA 1
ATOM 1008 C C . LYS A 1 123 ? -7.257 -26.423 4.853 1.00 62.59 123 LYS A C 1
ATOM 1010 O O . LYS A 1 123 ? -6.755 -27.548 5.054 1.00 62.59 123 LYS A O 1
#

Nearest PDB structures (foldseek):
  1gcu-assembly1_A  TM=3.026E-01  e=2.426E+00  Rattus norvegicus
  6msk-assembly1_V  TM=2.304E-01  e=9.821E+00  Homo sapiens

Secondary structure (DSSP, 8-state):
-TTTEEEEEEE-TTS-EEEEETTEEEEE-----SSHHHHHHHHHHHHHSS-HHHHHHHHTTT---TTHHHHHHHHHHHHHHHEEEETTTEEEE--TT------PPP-HHHHHHHHHHHHHHH-

Organism: NCBI:txid2747483

Mean predicte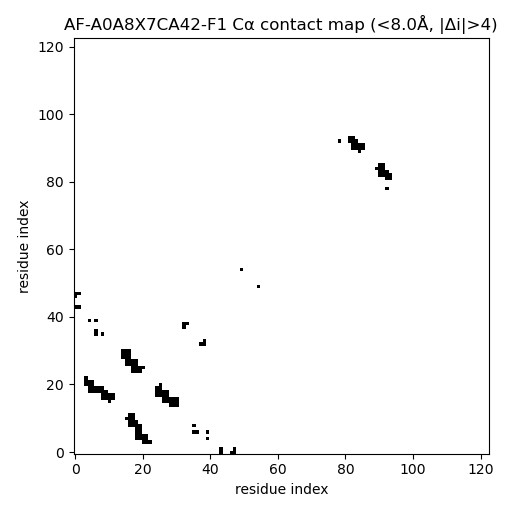d aligned error: 17.51 Å

Foldseek 3Di:
DLQFWDLDWDQDPVQWIWTQGPVGIDIHDNDDDPDSVVVSVVVCVVVVPADPVVVVVVVCVPPDDPCCVVVVVVVVVVQVVQWDQDPPRDIDGDDPPDPDDPPDPDCVVVVVVVVVVVVVVVD

Sequence (123 aa):
MGKLLTRNVVTLHSGLTTVESKLGWTVFGKQKFCGKDKFTTTLSKHLGNIPLQNLWEQEVLGITDPTETVKEREDLSDFRKKMRILPKERYEVELPWKSNLMNLCDNNELAWKRHEKMFNKLK